Protein AF-A0A6M3M3M2-F1 (afdb_monomer_lite)

Structure (mmCIF, N/CA/C/O backbone):
data_AF-A0A6M3M3M2-F1
#
_entry.id   AF-A0A6M3M3M2-F1
#
loop_
_atom_site.group_PDB
_atom_site.id
_atom_site.type_symbol
_atom_site.label_atom_id
_atom_site.label_alt_id
_atom_site.label_comp_id
_atom_site.label_asym_id
_atom_site.label_entity_id
_atom_site.label_seq_id
_atom_site.pdbx_PDB_ins_code
_atom_site.Cartn_x
_atom_site.Cartn_y
_atom_site.Cartn_z
_atom_site.occupancy
_atom_site.B_iso_or_equiv
_atom_site.auth_seq_id
_atom_site.auth_comp_id
_atom_site.auth_asym_id
_atom_site.auth_atom_id
_atom_site.pdbx_PDB_model_num
ATOM 1 N N . MET A 1 1 ? -21.415 -26.034 20.968 1.00 61.97 1 MET A N 1
ATOM 2 C CA . MET A 1 1 ? -21.630 -25.135 19.807 1.00 61.97 1 MET A CA 1
ATOM 3 C C . MET A 1 1 ? -21.884 -23.678 20.210 1.00 61.97 1 MET A C 1
ATOM 5 O O . MET A 1 1 ? -21.470 -22.792 19.472 1.00 61.97 1 MET A O 1
ATOM 9 N N . GLU A 1 2 ? -22.469 -23.402 21.380 1.00 65.12 2 GLU A N 1
ATOM 10 C CA . GLU A 1 2 ? -22.793 -22.037 21.844 1.00 65.12 2 GLU A CA 1
ATOM 11 C C . GLU A 1 2 ? -21.588 -21.097 22.002 1.00 65.12 2 GLU A C 1
ATOM 13 O O . GLU A 1 2 ? -21.636 -19.962 21.535 1.00 65.12 2 GLU A O 1
ATOM 18 N N . ALA A 1 3 ? -20.465 -21.567 22.555 1.00 70.75 3 ALA A N 1
ATOM 19 C CA . ALA A 1 3 ? -19.263 -20.739 22.726 1.00 70.75 3 ALA A CA 1
ATOM 20 C C . ALA A 1 3 ? -18.723 -20.166 21.397 1.00 70.75 3 ALA A C 1
ATOM 22 O O . ALA A 1 3 ? -18.180 -19.060 21.353 1.00 70.75 3 ALA A O 1
ATOM 23 N N . LEU A 1 4 ? -18.908 -20.892 20.288 1.00 73.06 4 LEU A N 1
ATOM 24 C CA . LEU A 1 4 ? -18.483 -20.453 18.958 1.00 73.06 4 LEU A CA 1
ATOM 25 C C . LEU A 1 4 ? -19.397 -19.343 18.406 1.00 73.06 4 LEU A C 1
ATOM 27 O O . LEU A 1 4 ? -18.922 -18.415 17.748 1.00 73.06 4 LEU A O 1
ATOM 31 N N . ALA A 1 5 ? -20.699 -19.431 18.692 1.00 74.75 5 ALA A N 1
ATOM 32 C CA . ALA A 1 5 ? -21.691 -18.434 18.301 1.00 74.75 5 ALA A CA 1
ATOM 33 C C . ALA A 1 5 ? -21.503 -17.126 19.085 1.00 74.75 5 ALA A C 1
ATOM 35 O O . ALA A 1 5 ? -21.446 -16.053 18.481 1.00 74.75 5 ALA A O 1
ATOM 36 N N . VAL A 1 6 ? -21.277 -17.225 20.399 1.00 84.12 6 VAL A N 1
ATOM 37 C CA . VAL A 1 6 ? -20.969 -16.077 21.268 1.00 84.12 6 VAL A CA 1
ATOM 38 C C . VAL A 1 6 ? -19.698 -15.361 20.798 1.00 84.12 6 VAL A C 1
ATOM 40 O O . VAL A 1 6 ? -19.694 -14.139 20.647 1.00 84.12 6 VAL A O 1
ATOM 43 N N . LYS A 1 7 ? -18.639 -16.109 20.455 1.00 82.12 7 LYS A N 1
ATOM 44 C CA . LYS A 1 7 ? -17.391 -15.542 19.914 1.00 82.12 7 LYS A CA 1
ATOM 45 C C . LYS A 1 7 ? -17.600 -14.816 18.579 1.00 82.12 7 LYS A C 1
ATOM 47 O O . LYS A 1 7 ? -17.048 -13.736 18.374 1.00 82.12 7 LYS A O 1
ATOM 52 N N . LYS A 1 8 ? -18.414 -15.371 17.672 1.00 78.69 8 LYS A N 1
ATOM 53 C CA . LYS A 1 8 ? -18.767 -14.707 16.403 1.00 78.69 8 LYS A CA 1
ATOM 54 C C . LYS A 1 8 ? -19.519 -13.396 16.633 1.00 78.69 8 LYS A C 1
ATOM 56 O O . LYS A 1 8 ? -19.190 -12.394 15.999 1.00 78.69 8 LYS A O 1
ATOM 61 N N . GLN A 1 9 ? -20.491 -13.392 17.541 1.00 82.19 9 GLN A N 1
ATOM 62 C CA . GLN A 1 9 ? -21.280 -12.203 17.858 1.00 82.19 9 GLN A CA 1
ATOM 63 C C . GLN A 1 9 ? -20.418 -11.098 18.486 1.00 82.19 9 GLN A C 1
ATOM 65 O O . GLN A 1 9 ? -20.530 -9.934 18.099 1.00 82.19 9 GLN A O 1
ATOM 70 N N . LEU A 1 10 ? -19.505 -11.467 19.391 1.00 80.31 10 LEU A N 1
ATOM 71 C CA . LEU A 1 10 ? -18.518 -10.557 19.979 1.00 80.31 10 LEU A CA 1
ATOM 72 C C . LEU A 1 10 ? -17.599 -9.939 18.922 1.00 80.31 10 LEU A C 1
ATOM 74 O O . LEU A 1 10 ? -17.465 -8.720 18.876 1.00 80.31 10 LEU A O 1
ATOM 78 N N . ASN A 1 11 ? -17.042 -10.747 18.017 1.00 79.81 11 ASN A N 1
ATOM 79 C CA . ASN A 1 11 ? -16.191 -10.246 16.935 1.00 79.81 11 ASN A CA 1
ATOM 80 C C . ASN A 1 11 ? -16.937 -9.283 16.002 1.00 79.81 11 ASN A C 1
ATOM 82 O O . ASN A 1 11 ? -16.372 -8.284 15.563 1.00 79.81 11 ASN A O 1
ATOM 86 N N . SER A 1 12 ? -18.208 -9.560 15.700 1.00 80.50 12 SER A N 1
ATOM 87 C CA . SER A 1 12 ? -19.026 -8.657 14.886 1.00 80.50 12 SER A CA 1
ATOM 88 C C . SER A 1 12 ? -19.289 -7.329 15.596 1.00 80.50 12 SER A C 1
ATOM 90 O O . SER A 1 12 ? -19.263 -6.279 14.958 1.00 80.50 12 SER A O 1
ATOM 92 N N . ARG A 1 13 ? -19.538 -7.363 16.911 1.00 81.88 13 ARG A N 1
ATOM 93 C CA . ARG A 1 13 ? -19.716 -6.151 17.719 1.00 81.88 13 ARG A CA 1
ATOM 94 C C . ARG A 1 13 ? -18.432 -5.330 17.802 1.00 81.88 13 ARG A C 1
ATOM 96 O O . ARG A 1 13 ? -18.510 -4.122 17.616 1.00 81.88 13 ARG A O 1
ATOM 103 N N . LEU A 1 14 ? -17.283 -5.975 18.005 1.00 83.38 14 LEU A N 1
ATOM 104 C CA . LEU A 1 14 ? -15.971 -5.319 18.001 1.00 83.38 14 LEU A CA 1
ATOM 105 C C . LEU A 1 14 ? -15.702 -4.612 16.670 1.00 83.38 14 LEU A C 1
ATOM 107 O O . LEU A 1 14 ? -15.461 -3.413 16.671 1.00 83.38 14 LEU A O 1
ATOM 111 N N . LYS A 1 15 ? -15.889 -5.299 15.534 1.00 77.81 15 LYS A N 1
ATOM 112 C CA . LYS A 1 15 ? -15.749 -4.677 14.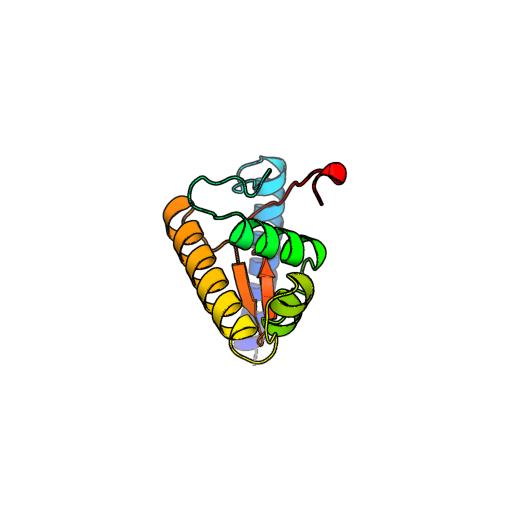205 1.00 77.81 15 LYS A CA 1
ATOM 113 C C . LYS A 1 15 ? -16.643 -3.448 14.019 1.00 77.81 15 LYS A C 1
ATOM 115 O O . LYS A 1 15 ? -16.215 -2.453 13.441 1.00 77.81 15 LYS A O 1
ATOM 120 N N . ASN A 1 16 ? -17.885 -3.508 14.504 1.00 79.00 16 ASN A N 1
ATOM 121 C CA . ASN A 1 16 ? -18.796 -2.366 14.435 1.00 79.00 16 ASN A CA 1
ATOM 122 C C . ASN A 1 16 ? -18.321 -1.201 15.310 1.00 79.00 16 ASN A C 1
ATOM 124 O O . ASN A 1 16 ? -18.439 -0.053 14.889 1.00 79.00 16 ASN A O 1
ATOM 128 N N . ILE A 1 17 ? -17.788 -1.475 16.501 1.00 82.00 17 ILE A N 1
ATOM 129 C CA . ILE A 1 17 ? -17.234 -0.445 17.387 1.00 82.00 17 ILE A CA 1
ATOM 130 C C . ILE A 1 17 ? -16.004 0.204 16.745 1.00 82.00 17 ILE A C 1
ATOM 132 O O . ILE A 1 17 ? -15.997 1.426 16.631 1.00 82.00 17 ILE A O 1
ATOM 136 N N . ASP A 1 18 ? -15.058 -0.582 16.225 1.00 73.00 18 ASP A N 1
ATOM 137 C CA . ASP A 1 18 ? -13.867 -0.068 15.528 1.00 73.00 18 ASP A CA 1
ATOM 138 C C . ASP A 1 18 ? -14.256 0.819 14.342 1.00 73.00 18 ASP A C 1
ATOM 140 O O . ASP A 1 18 ? -13.780 1.941 14.207 1.00 73.00 18 ASP A O 1
ATOM 144 N N . SER A 1 19 ? -15.213 0.373 13.520 1.00 71.94 19 SER A N 1
ATOM 145 C CA . SER A 1 19 ? -15.683 1.168 12.379 1.00 71.94 19 SER A CA 1
ATOM 146 C C . SER A 1 19 ? -16.322 2.502 12.790 1.00 71.94 19 SER A C 1
ATOM 148 O O . SER A 1 19 ? -16.223 3.489 12.062 1.00 71.94 19 SER A O 1
ATOM 150 N N . ARG A 1 20 ? -16.993 2.546 13.951 1.00 74.62 20 ARG A N 1
ATOM 151 C CA . ARG A 1 20 ? -17.632 3.759 14.477 1.00 74.62 20 ARG A CA 1
ATOM 152 C C . ARG A 1 20 ? -16.611 4.698 15.103 1.00 74.62 20 ARG A C 1
ATOM 154 O O . ARG A 1 20 ? -16.717 5.895 14.868 1.00 74.62 20 ARG A O 1
ATOM 161 N N . LEU A 1 21 ? -15.653 4.166 15.860 1.00 77.00 21 LEU A N 1
ATOM 162 C CA . LEU A 1 21 ? -14.536 4.934 16.410 1.00 77.00 21 LEU A CA 1
ATOM 163 C C . LEU A 1 21 ? -13.753 5.597 15.292 1.00 77.00 21 LEU A C 1
ATOM 165 O O . LEU A 1 21 ? -13.575 6.804 15.322 1.00 77.00 21 LEU A O 1
ATOM 169 N N . LYS A 1 22 ? -13.438 4.847 14.243 1.00 65.88 22 LYS A N 1
ATOM 170 C CA . LYS A 1 22 ? -12.721 5.385 13.100 1.00 65.88 22 LYS A CA 1
ATOM 171 C C . LYS A 1 22 ? -13.478 6.499 12.373 1.00 65.88 22 LYS A C 1
ATOM 173 O O . LYS A 1 22 ? -12.898 7.521 12.048 1.00 65.88 22 LYS A O 1
ATOM 178 N N . ARG A 1 23 ? -14.799 6.366 12.182 1.00 68.81 23 ARG A N 1
ATOM 179 C CA . ARG A 1 23 ? -15.618 7.474 11.645 1.00 68.81 23 ARG A CA 1
ATOM 180 C C . ARG A 1 23 ? -15.558 8.714 12.532 1.00 68.81 23 ARG A C 1
ATOM 182 O O . ARG A 1 23 ? -15.577 9.820 12.013 1.00 68.81 23 ARG A O 1
ATOM 189 N N . ILE A 1 24 ? -15.538 8.534 13.851 1.00 69.50 24 ILE A N 1
ATOM 190 C CA . ILE A 1 24 ? -15.406 9.640 14.802 1.00 69.50 24 ILE A CA 1
ATOM 191 C C . ILE A 1 24 ? -14.003 10.246 14.710 1.00 69.50 24 ILE A C 1
ATOM 193 O O . ILE A 1 24 ? -13.891 11.462 14.666 1.00 69.50 24 ILE A O 1
ATOM 197 N N . GLU A 1 25 ? -12.954 9.429 14.630 1.00 66.50 25 GLU A N 1
ATOM 198 C CA . GLU A 1 25 ? -11.573 9.884 14.443 1.00 66.50 25 GLU A CA 1
ATOM 199 C C . GLU A 1 25 ? -11.404 10.652 13.131 1.00 66.50 25 GLU A C 1
ATOM 201 O O . GLU A 1 25 ? -10.769 11.698 13.134 1.00 66.50 25 GLU A O 1
ATOM 206 N N . ASP A 1 26 ? -12.024 10.196 12.043 1.00 61.00 26 ASP A N 1
ATOM 207 C CA . ASP A 1 26 ? -12.021 10.894 10.756 1.00 61.00 26 ASP A CA 1
ATOM 208 C C . ASP A 1 26 ? -12.802 12.220 10.824 1.00 61.00 26 ASP A C 1
ATOM 210 O O . ASP A 1 26 ? -12.321 13.234 10.328 1.00 61.00 26 ASP A O 1
ATOM 214 N N . ILE A 1 27 ? -13.973 12.254 11.482 1.00 67.44 27 ILE A N 1
ATOM 215 C CA . ILE A 1 27 ? -14.758 13.492 11.693 1.00 67.44 27 ILE A CA 1
ATOM 216 C C . ILE A 1 27 ? -14.000 14.499 12.565 1.00 67.44 27 ILE A C 1
ATOM 218 O O . ILE A 1 27 ? -14.113 15.704 12.358 1.00 67.44 27 ILE A O 1
ATOM 222 N N . LEU A 1 28 ? -13.267 14.011 13.564 1.00 68.25 28 LEU A N 1
ATOM 223 C CA . LEU A 1 28 ? -12.481 14.833 14.481 1.00 68.25 28 LEU A CA 1
ATOM 224 C C . LEU A 1 28 ? -11.070 15.135 13.949 1.00 68.25 28 LEU A C 1
ATOM 226 O O . LEU A 1 28 ? -10.291 15.752 14.671 1.00 68.25 28 LEU A O 1
ATOM 230 N N . GLU A 1 29 ? -10.733 14.690 12.731 1.00 61.44 29 GLU A N 1
ATOM 231 C CA . GLU A 1 29 ? -9.402 14.822 12.115 1.00 61.44 29 GLU A CA 1
ATOM 232 C C . GLU A 1 29 ? -8.258 14.260 12.992 1.00 61.44 29 GLU A C 1
ATOM 234 O O . GLU A 1 29 ? -7.115 14.719 12.949 1.00 61.44 29 GLU A O 1
ATOM 239 N N . LEU A 1 30 ? -8.568 13.259 13.821 1.00 59.78 30 LEU A N 1
ATOM 240 C CA . LEU A 1 30 ? -7.624 12.585 14.715 1.00 59.78 30 LEU A CA 1
ATOM 241 C C . LEU A 1 30 ? -6.836 11.485 13.999 1.00 59.78 30 LEU A C 1
ATOM 243 O O . LEU A 1 30 ? -5.739 11.136 14.445 1.00 59.78 30 LEU A O 1
ATOM 247 N N . SER A 1 31 ? -7.368 10.944 12.898 1.00 60.31 31 SER A N 1
ATOM 248 C CA . SER A 1 31 ? -6.600 10.044 12.043 1.00 60.31 31 SER A CA 1
ATOM 249 C C . SER A 1 31 ? -5.496 10.835 11.327 1.00 60.31 31 SER A C 1
ATOM 251 O O . SER A 1 31 ? -5.684 11.995 10.953 1.00 60.31 31 SER A O 1
ATOM 253 N N . PRO A 1 32 ? -4.289 10.269 11.155 1.00 63.47 32 PRO A N 1
ATOM 254 C CA . PRO A 1 32 ? -3.213 10.965 10.468 1.00 63.47 32 PRO A CA 1
ATOM 255 C C . PRO A 1 32 ? -3.595 11.232 9.006 1.00 63.47 32 PRO A C 1
ATOM 257 O O . PRO A 1 32 ? -3.489 10.361 8.145 1.00 63.47 32 PRO A O 1
ATOM 260 N N . THR A 1 33 ? -4.001 12.467 8.719 1.00 66.00 33 THR A N 1
ATOM 261 C CA . THR A 1 33 ? -4.400 12.892 7.378 1.00 66.00 33 THR A CA 1
ATOM 262 C C . THR A 1 33 ? -3.199 13.005 6.443 1.00 66.00 33 THR A C 1
ATOM 264 O O . THR A 1 33 ? -2.211 13.690 6.730 1.00 66.00 33 THR A O 1
ATOM 267 N N . VAL A 1 34 ? -3.294 12.365 5.279 1.00 72.69 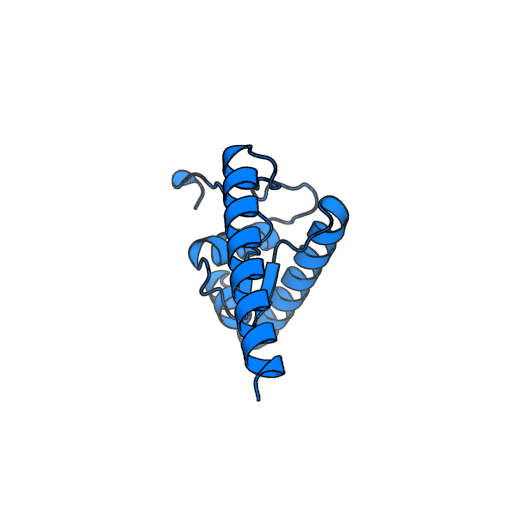34 VAL A N 1
ATOM 268 C CA . VAL A 1 34 ? -2.347 12.509 4.173 1.00 72.69 34 VAL A CA 1
ATOM 269 C C . VAL A 1 34 ? -2.977 13.408 3.113 1.00 72.69 34 VAL A C 1
ATOM 271 O O . VAL A 1 34 ? -3.739 12.955 2.263 1.00 72.69 34 VAL A O 1
ATOM 274 N N . THR A 1 35 ? -2.651 14.700 3.174 1.00 66.12 35 THR A N 1
ATOM 275 C CA . THR A 1 35 ? -3.098 15.710 2.196 1.00 66.12 35 THR A CA 1
ATOM 276 C C . THR A 1 35 ? -2.220 15.754 0.945 1.00 66.12 35 THR A C 1
ATOM 278 O O . THR A 1 35 ? -2.667 16.125 -0.134 1.00 66.12 35 THR A O 1
ATOM 281 N N . LYS A 1 36 ? -0.949 15.364 1.082 1.00 70.31 36 LYS A N 1
ATOM 282 C CA . LYS A 1 36 ? 0.007 15.231 -0.018 1.00 70.31 36 LYS A CA 1
ATOM 283 C C . LYS A 1 36 ? 1.083 14.223 0.355 1.00 70.31 36 LYS A C 1
ATOM 285 O O . LYS A 1 36 ? 1.585 14.228 1.479 1.00 70.31 36 LYS A O 1
ATOM 290 N N . PHE A 1 37 ? 1.528 13.420 -0.607 1.00 74.50 37 PHE A N 1
ATOM 291 C CA . PHE A 1 37 ? 2.673 12.519 -0.427 1.00 74.50 37 PHE A CA 1
ATOM 292 C C . PHE A 1 37 ? 4.031 13.255 -0.456 1.00 74.50 37 PHE A C 1
ATOM 294 O O . PHE A 1 37 ? 5.053 12.671 -0.796 1.00 74.50 37 PHE A O 1
ATOM 301 N N . SER A 1 38 ? 4.088 14.538 -0.086 1.00 66.38 38 SER A N 1
ATOM 302 C CA . SER A 1 38 ? 5.293 15.381 -0.160 1.00 66.38 38 SER A CA 1
ATOM 303 C C . SER A 1 38 ? 6.187 15.270 1.075 1.00 66.38 38 SER A C 1
ATOM 305 O O . SER A 1 38 ? 6.746 16.259 1.554 1.00 66.38 38 SER A O 1
ATOM 307 N N . TRP A 1 39 ? 6.303 14.077 1.646 1.00 74.69 39 TRP A N 1
ATOM 308 C CA . TRP A 1 39 ? 7.195 13.870 2.779 1.00 74.69 39 TRP A CA 1
ATOM 309 C C . TRP A 1 39 ? 8.637 13.906 2.281 1.00 74.69 39 TRP A C 1
ATOM 311 O O . TRP A 1 39 ? 8.957 13.249 1.292 1.00 74.69 39 TRP A O 1
ATOM 321 N N . LYS A 1 40 ? 9.521 14.649 2.962 1.00 78.38 40 LYS A N 1
ATOM 322 C CA . LYS A 1 40 ? 10.940 14.808 2.569 1.00 78.38 40 LYS A CA 1
ATOM 323 C C . LYS A 1 40 ? 11.664 13.463 2.382 1.00 78.38 40 LYS A C 1
ATOM 325 O O . LYS A 1 40 ? 12.671 13.390 1.689 1.00 78.38 40 LYS A O 1
ATOM 330 N N . GLN A 1 41 ? 11.159 12.408 3.015 1.00 81.50 41 GLN A N 1
ATOM 331 C CA . GLN A 1 41 ? 11.677 11.045 2.983 1.00 81.50 41 GLN A CA 1
ATOM 332 C C . GLN A 1 41 ? 11.244 10.248 1.737 1.00 81.50 41 GLN A C 1
ATOM 334 O O . GLN A 1 41 ? 11.874 9.229 1.435 1.00 81.50 41 GLN A O 1
ATOM 339 N N . PHE A 1 42 ? 10.191 10.684 1.033 1.00 87.62 42 PHE A N 1
ATOM 340 C CA . PHE A 1 42 ? 9.681 10.050 -0.181 1.00 87.62 42 PHE A CA 1
ATOM 341 C C . PHE A 1 42 ? 10.234 10.707 -1.437 1.00 87.62 42 PHE A C 1
ATOM 343 O O . PHE A 1 42 ? 10.090 11.905 -1.674 1.00 87.62 42 PHE A O 1
ATOM 350 N N . ASN A 1 43 ? 10.829 9.870 -2.274 1.00 89.38 43 ASN A N 1
ATOM 351 C CA . ASN A 1 43 ? 11.363 10.252 -3.566 1.00 89.38 43 ASN A CA 1
ATOM 352 C C . ASN A 1 43 ? 10.213 10.431 -4.576 1.00 89.38 43 ASN A C 1
ATOM 354 O O . ASN A 1 43 ? 9.148 9.846 -4.407 1.00 89.38 43 ASN A O 1
ATOM 358 N N . GLU A 1 44 ? 10.450 11.118 -5.695 1.00 87.56 44 GLU A N 1
ATOM 359 C CA . GLU A 1 44 ? 9.428 11.330 -6.738 1.00 87.56 44 GLU A CA 1
ATOM 360 C C . GLU A 1 44 ? 8.789 10.018 -7.236 1.00 87.56 44 GLU A C 1
ATOM 362 O O . GLU A 1 44 ? 7.579 9.918 -7.404 1.00 87.56 44 GLU A O 1
ATOM 367 N N . VAL A 1 45 ? 9.588 8.961 -7.407 1.00 89.50 45 VAL A N 1
ATOM 368 C CA . VAL A 1 45 ? 9.071 7.640 -7.808 1.00 89.50 45 VAL A CA 1
ATOM 369 C C . VAL A 1 45 ? 8.205 7.011 -6.714 1.00 89.50 45 VAL A C 1
ATOM 371 O O . VAL A 1 45 ? 7.215 6.357 -7.025 1.00 89.50 45 VAL A O 1
ATOM 374 N N . ASP A 1 46 ? 8.551 7.211 -5.441 1.00 91.62 46 ASP A N 1
ATOM 375 C CA . ASP A 1 46 ? 7.760 6.698 -4.318 1.00 91.62 46 ASP A CA 1
ATOM 376 C C . ASP A 1 46 ? 6.404 7.415 -4.265 1.00 91.62 46 ASP A C 1
ATOM 378 O O . ASP A 1 46 ? 5.373 6.774 -4.081 1.00 91.62 46 ASP A O 1
ATOM 382 N N . GLN A 1 47 ? 6.392 8.724 -4.533 1.00 89.94 47 GLN A N 1
ATOM 383 C CA . GLN A 1 47 ? 5.166 9.513 -4.658 1.00 89.94 47 GLN A CA 1
ATOM 384 C C . GLN A 1 47 ? 4.301 9.023 -5.821 1.00 89.94 47 GLN A C 1
ATOM 386 O O . GLN A 1 47 ? 3.113 8.784 -5.629 1.00 89.94 47 GLN A O 1
ATOM 391 N N . LYS A 1 48 ? 4.885 8.780 -7.003 1.00 90.75 48 LYS A N 1
ATOM 392 C CA . LYS A 1 48 ? 4.144 8.234 -8.155 1.00 90.75 48 LYS A CA 1
ATOM 393 C C . LYS A 1 48 ? 3.539 6.855 -7.861 1.00 90.75 48 LYS A C 1
ATOM 395 O O . LYS A 1 48 ? 2.416 6.593 -8.279 1.00 90.75 48 LYS A O 1
ATOM 400 N N . ILE A 1 49 ? 4.241 5.992 -7.117 1.00 93.19 49 ILE A N 1
ATOM 401 C CA . ILE A 1 49 ? 3.689 4.708 -6.647 1.00 93.19 49 ILE A CA 1
ATOM 402 C C . ILE A 1 49 ? 2.467 4.949 -5.753 1.00 93.19 49 ILE A C 1
ATOM 404 O O . ILE A 1 49 ? 1.431 4.320 -5.956 1.00 93.19 49 ILE A O 1
ATOM 408 N N . LEU A 1 50 ? 2.580 5.852 -4.776 1.00 91.94 50 LEU A N 1
ATOM 409 C CA . LEU A 1 50 ? 1.504 6.156 -3.830 1.00 91.94 50 LEU A CA 1
ATOM 410 C C . LEU A 1 50 ? 0.274 6.759 -4.521 1.00 91.94 50 LEU A C 1
ATOM 412 O O . LEU A 1 50 ? -0.839 6.318 -4.248 1.00 91.94 50 LEU A O 1
ATOM 416 N N . PHE A 1 51 ? 0.462 7.687 -5.462 1.00 89.94 51 PHE A N 1
ATOM 417 C CA . PHE A 1 51 ? -0.630 8.240 -6.271 1.00 89.94 51 PHE A CA 1
ATOM 418 C C . PHE A 1 51 ? -1.300 7.180 -7.143 1.00 89.94 51 PHE A C 1
ATOM 420 O O . PHE A 1 51 ? -2.525 7.117 -7.214 1.00 89.94 51 PHE A O 1
ATOM 427 N N . TYR A 1 52 ? -0.516 6.298 -7.766 1.00 91.69 52 TYR A N 1
ATOM 428 C CA . TYR A 1 52 ? -1.083 5.202 -8.543 1.00 91.69 52 TYR A CA 1
ATOM 429 C C . TYR A 1 52 ? -1.925 4.257 -7.671 1.00 91.69 52 TYR A C 1
ATOM 431 O O . TYR A 1 52 ? -3.009 3.848 -8.081 1.00 91.69 52 TYR A O 1
ATOM 439 N N . LEU A 1 53 ? -1.465 3.944 -6.455 1.00 91.94 53 LEU A N 1
ATOM 440 C CA . LEU A 1 53 ? -2.242 3.152 -5.498 1.00 91.94 53 LEU A CA 1
ATOM 441 C C . LEU A 1 53 ? -3.495 3.882 -5.010 1.00 91.94 53 LEU A C 1
ATOM 443 O O . LEU A 1 53 ? -4.529 3.243 -4.858 1.00 91.94 53 LEU A O 1
ATOM 447 N N . LEU A 1 54 ? -3.432 5.202 -4.822 1.00 89.94 54 LEU A N 1
ATOM 448 C CA . LEU A 1 54 ? -4.594 6.010 -4.456 1.00 89.94 54 LEU A CA 1
ATOM 449 C C . LEU A 1 54 ? -5.691 5.933 -5.524 1.00 89.94 54 LEU A C 1
ATOM 451 O O . LEU A 1 54 ? -6.846 5.696 -5.192 1.00 89.94 54 LEU A O 1
ATOM 455 N N . ARG A 1 55 ? -5.321 6.026 -6.809 1.00 88.44 55 ARG A N 1
ATOM 456 C CA . ARG A 1 55 ? -6.252 5.853 -7.941 1.00 88.44 55 ARG A CA 1
ATOM 457 C C . ARG A 1 55 ? -6.874 4.450 -8.012 1.00 88.44 55 ARG A C 1
ATOM 459 O O . ARG A 1 55 ? -7.910 4.277 -8.644 1.00 88.44 55 ARG A O 1
ATOM 466 N N . LYS A 1 56 ? -6.227 3.444 -7.416 1.00 88.50 56 LYS A N 1
ATOM 467 C CA . LYS A 1 56 ? -6.708 2.054 -7.348 1.00 88.50 56 LYS A CA 1
ATOM 468 C C . LYS A 1 56 ? -7.518 1.748 -6.089 1.00 88.50 56 LYS A C 1
ATOM 470 O O . LYS A 1 56 ? -8.037 0.638 -5.972 1.00 88.50 56 LYS A O 1
ATOM 475 N N . ASP A 1 57 ? -7.633 2.709 -5.176 1.00 86.56 57 ASP A N 1
ATOM 476 C CA . ASP A 1 57 ? -8.409 2.602 -3.942 1.00 86.56 57 ASP A CA 1
ATOM 477 C C . ASP A 1 57 ? -8.171 1.252 -3.218 1.00 86.56 57 ASP A C 1
ATOM 479 O O . ASP A 1 57 ? -7.033 0.767 -3.135 1.00 86.56 57 ASP A O 1
ATOM 483 N N . ARG A 1 58 ? -9.224 0.605 -2.703 1.00 86.56 58 ARG A N 1
ATOM 484 C CA . ARG A 1 58 ? -9.139 -0.673 -1.980 1.00 86.56 58 ARG A CA 1
ATOM 485 C C . ARG A 1 58 ? -8.826 -1.877 -2.870 1.00 86.56 58 ARG A C 1
ATOM 487 O O . ARG A 1 58 ? -8.502 -2.937 -2.343 1.00 86.56 58 ARG A O 1
ATOM 494 N N . GLU A 1 59 ? -8.900 -1.746 -4.195 1.00 89.44 59 GLU A N 1
ATOM 495 C CA . GLU A 1 59 ? -8.500 -2.820 -5.115 1.00 89.44 59 GLU A CA 1
ATOM 496 C C . GLU A 1 59 ? -6.976 -3.015 -5.100 1.00 89.44 59 GLU A C 1
ATOM 498 O O . GLU A 1 59 ? -6.469 -4.135 -5.241 1.00 89.44 59 GLU A O 1
ATOM 503 N N . GLY A 1 60 ? -6.234 -1.919 -4.910 1.00 92.12 60 GLY A N 1
ATOM 504 C CA . GLY A 1 60 ? -4.778 -1.910 -4.933 1.00 92.12 60 GLY A CA 1
ATOM 505 C C . GLY A 1 60 ? -4.199 -2.327 -6.281 1.00 92.12 60 GLY A C 1
ATOM 506 O O . GLY A 1 60 ? -4.889 -2.370 -7.300 1.00 92.12 60 GLY A O 1
ATOM 507 N N . ALA A 1 61 ? -2.911 -2.662 -6.303 1.00 94.62 61 ALA A N 1
ATOM 508 C CA . ALA A 1 61 ? -2.224 -3.083 -7.519 1.00 94.62 61 ALA A CA 1
ATOM 509 C C . ALA A 1 61 ? -1.108 -4.097 -7.277 1.00 94.62 61 ALA A C 1
ATOM 511 O O . ALA A 1 61 ? -0.476 -4.130 -6.220 1.00 94.62 61 ALA A O 1
ATOM 512 N N . THR A 1 62 ? -0.819 -4.921 -8.282 1.00 95.50 62 THR A N 1
ATOM 513 C CA . THR A 1 62 ? 0.383 -5.767 -8.251 1.00 95.50 62 THR A CA 1
ATOM 514 C C . THR A 1 62 ? 1.643 -4.949 -8.535 1.00 95.50 62 THR A C 1
ATOM 516 O O . THR A 1 62 ? 1.609 -3.886 -9.153 1.00 95.50 62 THR A O 1
ATOM 519 N N . THR A 1 63 ? 2.804 -5.455 -8.120 1.00 93.12 63 THR A N 1
ATOM 520 C CA . THR A 1 63 ? 4.092 -4.796 -8.396 1.00 93.12 63 THR A CA 1
ATOM 521 C C . THR A 1 63 ? 4.387 -4.673 -9.892 1.00 93.12 63 THR A C 1
ATOM 523 O O . THR A 1 63 ? 5.047 -3.719 -10.297 1.00 93.12 63 THR A O 1
ATOM 526 N N . THR A 1 64 ? 3.869 -5.591 -10.711 1.00 93.12 64 THR A N 1
ATOM 527 C CA . THR A 1 64 ? 3.941 -5.531 -12.177 1.00 93.12 64 THR A CA 1
ATOM 528 C C . THR A 1 64 ? 3.030 -4.444 -12.749 1.00 93.12 64 THR A C 1
ATOM 530 O O . THR A 1 64 ? 3.479 -3.656 -13.579 1.00 93.12 64 THR A O 1
ATOM 533 N N . GLU A 1 65 ? 1.777 -4.350 -12.287 1.00 93.88 65 GLU A N 1
ATOM 534 C CA . GLU A 1 65 ? 0.838 -3.292 -12.702 1.00 93.88 65 GLU A CA 1
ATOM 535 C C . GLU A 1 65 ? 1.415 -1.901 -12.408 1.00 93.88 65 GLU A C 1
ATOM 537 O O . GLU A 1 65 ? 1.431 -1.033 -13.276 1.00 93.88 65 GLU A O 1
ATOM 542 N N . ILE A 1 66 ? 1.971 -1.718 -11.207 1.00 94.00 66 ILE A N 1
ATOM 543 C CA . ILE A 1 66 ? 2.627 -0.471 -10.797 1.00 94.00 66 ILE A CA 1
ATOM 544 C C . ILE A 1 66 ? 3.856 -0.187 -11.675 1.00 94.00 66 ILE A C 1
ATOM 546 O O . ILE A 1 66 ? 4.034 0.934 -12.144 1.00 94.00 66 ILE A O 1
ATOM 550 N N . ALA A 1 67 ? 4.708 -1.190 -11.924 1.00 92.94 67 ALA A N 1
ATOM 551 C CA . ALA A 1 67 ? 5.895 -1.020 -12.766 1.00 92.94 67 ALA A CA 1
ATOM 552 C C . ALA A 1 67 ? 5.536 -0.632 -14.209 1.00 92.94 67 ALA A C 1
ATOM 554 O O . ALA A 1 67 ? 6.236 0.180 -14.813 1.00 92.94 67 ALA A O 1
ATOM 555 N N . THR A 1 68 ? 4.436 -1.184 -14.725 1.00 92.94 68 THR A N 1
ATOM 556 C CA . THR A 1 68 ? 3.894 -0.876 -16.054 1.00 92.94 68 THR A CA 1
ATOM 557 C C . THR A 1 68 ? 3.359 0.552 -16.101 1.00 92.94 68 THR A C 1
ATOM 559 O O . THR A 1 68 ? 3.738 1.311 -16.985 1.00 92.94 68 THR A O 1
ATOM 562 N N . ALA A 1 69 ? 2.564 0.961 -15.109 1.00 91.31 69 ALA A N 1
ATOM 563 C CA . ALA A 1 69 ? 2.025 2.319 -15.026 1.00 91.31 69 ALA A CA 1
ATOM 564 C C . ALA A 1 69 ? 3.115 3.399 -14.899 1.00 91.31 69 ALA A C 1
ATOM 566 O O . ALA A 1 69 ? 2.956 4.516 -15.382 1.00 91.31 69 ALA A O 1
ATOM 567 N N . LEU A 1 70 ? 4.245 3.059 -14.276 1.00 90.69 70 LEU A N 1
ATOM 568 C CA . LEU A 1 70 ? 5.416 3.931 -14.144 1.00 90.69 70 LEU A CA 1
ATOM 569 C C . LEU A 1 70 ? 6.346 3.905 -15.368 1.00 90.69 70 LEU A C 1
ATOM 571 O O . LEU A 1 70 ? 7.400 4.542 -15.324 1.00 90.69 70 LEU A O 1
ATOM 575 N N . ASN A 1 71 ? 6.001 3.163 -16.429 1.00 90.19 71 ASN A N 1
ATOM 576 C CA . ASN A 1 71 ? 6.833 2.959 -17.620 1.00 90.19 71 ASN A CA 1
ATOM 577 C C . ASN A 1 71 ? 8.273 2.518 -17.286 1.00 90.19 71 ASN A C 1
ATOM 579 O O . ASN A 1 71 ? 9.246 2.966 -17.899 1.00 90.19 71 ASN A O 1
ATOM 583 N N . LEU A 1 72 ? 8.436 1.645 -16.285 1.00 86.81 72 LEU A N 1
ATOM 584 C CA . LEU A 1 72 ? 9.752 1.116 -15.929 1.00 86.81 72 LEU A CA 1
ATOM 585 C C . LEU A 1 72 ? 10.235 0.113 -16.982 1.00 86.81 72 LEU A C 1
ATOM 587 O O . LEU A 1 72 ? 9.465 -0.693 -17.503 1.00 86.81 72 LEU A O 1
ATOM 591 N N . LYS A 1 73 ? 11.549 0.103 -17.241 1.00 81.88 73 LYS A N 1
ATOM 592 C CA . LYS A 1 73 ? 12.171 -0.918 -18.095 1.00 81.88 73 LYS A CA 1
ATOM 593 C C . LYS A 1 73 ? 11.918 -2.311 -17.504 1.00 81.88 73 LYS A C 1
ATOM 595 O O . LYS A 1 73 ? 12.193 -2.541 -16.326 1.00 81.88 73 LYS A O 1
ATOM 600 N N . SER A 1 74 ? 11.419 -3.226 -18.335 1.00 82.81 74 SER A N 1
ATOM 601 C CA . SER A 1 74 ? 11.118 -4.624 -17.986 1.00 82.81 74 SER A CA 1
ATOM 602 C C . SER A 1 74 ? 10.190 -4.774 -16.761 1.00 82.81 74 SER A C 1
ATOM 604 O O . SER A 1 74 ? 10.652 -5.197 -15.692 1.00 82.81 74 SER A O 1
ATOM 606 N N . PRO A 1 75 ? 8.883 -4.469 -16.903 1.00 82.81 75 PRO A N 1
ATOM 607 C CA . PRO A 1 75 ? 7.909 -4.518 -15.811 1.00 82.81 75 PRO A CA 1
ATOM 608 C C . PRO A 1 75 ? 7.824 -5.870 -15.104 1.00 82.81 75 PRO A C 1
ATOM 610 O O . PRO A 1 75 ? 7.669 -5.880 -13.891 1.00 82.81 75 PRO A O 1
ATOM 613 N N . ASP A 1 76 ? 8.013 -6.986 -15.813 1.00 81.69 76 ASP A N 1
ATOM 614 C CA . ASP A 1 76 ? 7.961 -8.344 -15.243 1.00 81.69 76 ASP A CA 1
ATOM 615 C C . ASP A 1 76 ? 9.254 -8.783 -14.532 1.00 81.69 76 ASP A C 1
ATOM 617 O O . ASP A 1 76 ? 9.264 -9.749 -13.765 1.00 81.69 76 ASP A O 1
ATOM 621 N N . GLY A 1 77 ? 10.351 -8.055 -14.754 1.00 88.19 77 GLY A N 1
ATOM 622 C CA . GLY A 1 77 ? 11.683 -8.385 -14.255 1.00 88.19 77 GLY A CA 1
ATOM 623 C C . GLY A 1 77 ? 12.191 -7.380 -13.225 1.00 88.19 77 GLY A C 1
ATOM 624 O O . GLY A 1 77 ? 11.699 -7.293 -12.095 1.00 88.19 77 GLY A O 1
ATOM 625 N N . SER A 1 78 ? 13.218 -6.621 -13.612 1.00 85.94 78 SER A N 1
ATOM 626 C CA . SER A 1 78 ? 13.880 -5.634 -12.753 1.00 85.94 78 SER A CA 1
ATOM 627 C C . SER A 1 78 ? 12.947 -4.497 -12.321 1.00 85.94 78 SER A C 1
ATOM 629 O O . SER A 1 78 ? 13.065 -4.026 -11.186 1.00 85.94 78 SER A O 1
ATOM 631 N N . GLY A 1 79 ? 11.978 -4.112 -13.161 1.00 87.19 79 GLY A N 1
ATOM 632 C CA . GLY A 1 79 ? 10.937 -3.135 -12.833 1.00 87.19 79 GLY A CA 1
ATOM 633 C C . GLY A 1 79 ? 10.101 -3.568 -11.628 1.00 87.19 79 GLY A C 1
ATOM 634 O O . GLY A 1 79 ? 10.046 -2.849 -10.627 1.00 87.19 79 GLY A O 1
ATOM 635 N N . ARG A 1 80 ? 9.547 -4.789 -11.660 1.00 91.81 80 ARG A N 1
ATOM 636 C CA . ARG A 1 80 ? 8.792 -5.387 -10.543 1.00 91.81 80 ARG A CA 1
ATOM 637 C C . ARG A 1 80 ? 9.574 -5.389 -9.235 1.00 91.81 80 ARG A C 1
ATOM 639 O O . ARG A 1 80 ? 9.046 -5.033 -8.181 1.00 91.81 80 ARG A O 1
ATOM 646 N N . VAL A 1 81 ? 10.839 -5.814 -9.294 1.00 92.69 81 VAL A N 1
ATOM 647 C CA . VAL A 1 81 ? 11.716 -5.911 -8.115 1.00 92.69 81 VAL A CA 1
ATOM 648 C C . VAL A 1 81 ? 12.022 -4.522 -7.552 1.00 92.69 81 VAL A C 1
ATOM 650 O O . VAL A 1 81 ? 12.023 -4.341 -6.333 1.00 92.69 81 VAL A O 1
ATOM 653 N N . SER A 1 82 ? 12.239 -3.531 -8.420 1.00 92.31 82 SER A N 1
ATOM 654 C CA . SER A 1 82 ? 12.436 -2.133 -8.028 1.00 92.31 82 SER A CA 1
ATOM 655 C C . SER A 1 82 ? 11.213 -1.584 -7.290 1.00 92.31 82 SER A C 1
ATOM 657 O O . SER A 1 82 ? 11.347 -1.061 -6.182 1.00 92.31 82 SER A O 1
ATOM 659 N N . VAL A 1 83 ? 10.013 -1.794 -7.840 1.00 94.19 83 VAL A N 1
ATOM 660 C CA . VAL A 1 83 ? 8.749 -1.394 -7.203 1.00 94.19 83 VAL A CA 1
ATOM 661 C C . VAL A 1 83 ? 8.568 -2.078 -5.850 1.00 94.19 83 VAL A C 1
ATOM 663 O O . VAL A 1 83 ? 8.290 -1.404 -4.862 1.00 94.19 83 VAL A O 1
ATOM 666 N N . TYR A 1 84 ? 8.798 -3.391 -5.764 1.00 94.44 84 TYR A N 1
ATOM 667 C CA . TYR A 1 84 ? 8.713 -4.123 -4.497 1.00 94.44 84 TYR A CA 1
ATOM 668 C C . TYR A 1 84 ? 9.641 -3.534 -3.422 1.00 94.44 84 TYR A C 1
ATOM 670 O O . TYR A 1 84 ? 9.224 -3.302 -2.286 1.00 94.44 84 TYR A O 1
ATOM 678 N N . ARG A 1 85 ? 10.900 -3.237 -3.777 1.00 94.44 85 ARG A N 1
ATOM 679 C CA . ARG A 1 85 ? 11.862 -2.616 -2.851 1.00 94.44 85 ARG A CA 1
ATOM 680 C C . ARG A 1 85 ? 11.403 -1.230 -2.393 1.00 94.44 85 ARG A C 1
ATOM 682 O O . ARG A 1 85 ? 11.576 -0.900 -1.220 1.00 94.44 85 ARG A O 1
ATOM 689 N N . ARG A 1 86 ? 10.802 -0.440 -3.288 1.00 94.69 86 ARG A N 1
ATOM 690 C CA . ARG A 1 86 ? 10.250 0.886 -2.968 1.00 94.69 86 ARG A CA 1
ATOM 691 C C . ARG A 1 86 ? 9.040 0.804 -2.048 1.00 94.69 86 ARG A C 1
ATOM 693 O O . ARG A 1 86 ? 9.024 1.492 -1.037 1.00 94.69 86 ARG A O 1
ATOM 700 N N . LEU A 1 87 ? 8.098 -0.097 -2.305 1.00 95.25 87 LEU A N 1
ATOM 701 C CA . LEU A 1 87 ? 6.942 -0.319 -1.430 1.00 95.25 87 LEU A CA 1
ATOM 702 C C . LEU A 1 87 ? 7.369 -0.708 -0.010 1.00 95.25 87 LEU A C 1
ATOM 704 O O . LEU A 1 87 ? 6.900 -0.122 0.960 1.00 95.25 87 LEU A O 1
ATOM 708 N N . ARG A 1 88 ? 8.358 -1.601 0.128 1.00 94.81 88 ARG A N 1
ATOM 709 C CA . ARG A 1 88 ? 8.932 -1.953 1.442 1.00 94.81 88 ARG A CA 1
ATOM 710 C C . ARG A 1 88 ? 9.651 -0.782 2.113 1.00 94.81 88 ARG A C 1
ATOM 712 O O . ARG A 1 88 ? 9.638 -0.668 3.338 1.00 94.81 88 ARG A O 1
ATOM 719 N N . ARG A 1 89 ? 10.296 0.091 1.336 1.00 94.00 89 ARG A N 1
ATOM 720 C CA . ARG A 1 89 ? 10.897 1.330 1.851 1.00 94.00 89 ARG A CA 1
ATOM 721 C C . ARG A 1 89 ? 9.816 2.290 2.361 1.00 94.00 89 ARG A C 1
ATOM 723 O O . ARG A 1 89 ? 9.967 2.794 3.469 1.00 94.00 89 ARG A O 1
ATOM 730 N N . ILE A 1 90 ? 8.744 2.499 1.598 1.00 93.12 90 ILE A N 1
ATOM 731 C CA . ILE A 1 90 ? 7.598 3.344 1.967 1.00 93.12 90 ILE A CA 1
ATOM 732 C C . ILE A 1 90 ? 6.936 2.829 3.248 1.00 93.12 90 ILE A C 1
ATOM 734 O O . ILE A 1 90 ? 6.708 3.600 4.181 1.00 93.12 90 ILE A O 1
ATOM 738 N N . GLU A 1 91 ? 6.690 1.520 3.328 1.00 93.38 91 GLU A N 1
ATOM 739 C CA . GLU A 1 91 ? 6.153 0.856 4.519 1.00 93.38 91 GLU A CA 1
ATOM 740 C C . GLU A 1 91 ? 7.022 1.137 5.755 1.00 93.38 91 GLU A C 1
ATOM 742 O O . GLU A 1 91 ? 6.516 1.509 6.811 1.00 93.38 91 GLU A O 1
ATOM 747 N N . ARG A 1 92 ? 8.349 1.019 5.628 1.00 91.25 92 ARG A N 1
ATOM 748 C CA . ARG A 1 92 ? 9.272 1.294 6.737 1.00 91.25 92 ARG A CA 1
ATOM 749 C C . ARG A 1 92 ? 9.235 2.761 7.166 1.00 91.25 92 ARG A C 1
ATOM 751 O O . ARG A 1 92 ? 9.129 3.038 8.353 1.00 91.25 92 ARG A O 1
ATOM 758 N N . ILE A 1 93 ? 9.322 3.684 6.207 1.00 88.12 93 ILE A N 1
ATOM 759 C CA . ILE A 1 93 ? 9.327 5.132 6.466 1.00 88.12 93 ILE A CA 1
ATOM 760 C C . ILE A 1 93 ? 8.044 5.556 7.192 1.00 88.12 93 ILE A C 1
ATOM 762 O O . ILE A 1 93 ? 8.104 6.268 8.192 1.00 88.12 93 ILE A O 1
ATOM 766 N N . SER A 1 94 ? 6.891 5.090 6.712 1.00 87.06 94 SER A N 1
ATOM 767 C CA . SER A 1 94 ? 5.588 5.408 7.304 1.00 87.06 94 SER A CA 1
ATOM 768 C C . SER A 1 94 ? 5.444 4.875 8.730 1.00 87.06 94 SER A C 1
ATOM 770 O O . SER A 1 94 ? 5.105 5.652 9.624 1.00 87.06 94 SER A O 1
ATOM 772 N N . ARG A 1 95 ? 5.840 3.617 8.981 1.00 88.12 95 ARG A N 1
ATOM 773 C CA . ARG A 1 95 ? 5.889 3.056 10.343 1.00 88.12 95 ARG A CA 1
ATOM 774 C C . ARG A 1 95 ? 6.754 3.891 11.285 1.00 88.12 95 ARG A C 1
ATOM 776 O O . ARG A 1 95 ? 6.354 4.128 12.417 1.00 88.12 95 ARG A O 1
ATOM 783 N N . THR A 1 96 ? 7.918 4.360 10.834 1.00 83.38 96 THR A N 1
ATOM 784 C CA . THR A 1 96 ? 8.807 5.178 11.673 1.00 83.38 96 THR A CA 1
ATOM 785 C C . THR A 1 96 ? 8.209 6.545 12.010 1.00 83.38 96 THR A C 1
ATOM 787 O O . THR A 1 96 ? 8.418 7.035 13.112 1.00 83.38 96 THR A O 1
ATOM 790 N N . MET A 1 97 ? 7.476 7.172 11.088 1.00 77.50 97 MET A N 1
ATOM 791 C CA . MET A 1 97 ? 6.983 8.542 11.290 1.00 77.50 97 MET A CA 1
ATOM 792 C C . MET A 1 97 ? 5.616 8.624 11.965 1.00 77.50 97 MET A C 1
ATOM 794 O O . MET A 1 97 ? 5.347 9.596 12.665 1.00 77.50 97 MET A O 1
ATOM 798 N N . LYS A 1 98 ? 4.736 7.651 11.714 1.00 75.75 98 LYS A N 1
ATOM 799 C CA . LYS A 1 98 ? 3.332 7.680 12.153 1.00 75.75 98 LYS A CA 1
ATOM 800 C C . LYS A 1 98 ? 2.921 6.433 12.938 1.00 75.75 98 LYS A C 1
ATOM 802 O O . LYS A 1 98 ? 1.754 6.285 13.265 1.00 75.75 98 LYS A O 1
ATOM 807 N N . GLY A 1 99 ? 3.853 5.519 13.214 1.00 80.19 99 GLY A N 1
ATOM 808 C CA . GLY A 1 99 ? 3.594 4.258 13.920 1.00 80.19 99 GLY A CA 1
ATOM 809 C C . GLY A 1 99 ? 2.946 3.171 13.057 1.00 80.19 99 GLY A C 1
ATOM 810 O O . GLY A 1 99 ? 3.022 1.994 13.404 1.00 80.19 99 GLY A O 1
ATOM 811 N N . LEU A 1 100 ? 2.371 3.535 11.905 1.00 85.31 100 LEU A N 1
ATOM 812 C CA . LEU A 1 100 ? 1.568 2.653 11.058 1.00 85.31 100 LEU A CA 1
ATOM 813 C C . LEU A 1 100 ? 2.043 2.690 9.595 1.00 85.31 100 LEU A C 1
ATOM 815 O O . LEU A 1 100 ? 2.538 3.720 9.124 1.00 85.31 100 LEU A O 1
ATOM 819 N N . PRO A 1 101 ? 1.947 1.567 8.862 1.00 90.94 101 PRO A N 1
ATOM 820 C CA . PRO A 1 101 ? 2.329 1.515 7.458 1.00 90.94 101 PRO A CA 1
ATOM 821 C C . PRO A 1 101 ? 1.282 2.211 6.577 1.00 90.94 101 PRO A C 1
ATOM 823 O O . PRO A 1 101 ? 0.099 1.924 6.693 1.00 90.94 101 PRO A O 1
ATOM 826 N N . ILE A 1 102 ? 1.710 3.064 5.644 1.00 90.94 102 ILE A N 1
ATOM 827 C CA . ILE A 1 102 ? 0.808 3.682 4.645 1.00 90.94 102 ILE A CA 1
ATOM 828 C C . ILE A 1 102 ? 0.397 2.709 3.550 1.00 90.94 102 ILE A C 1
ATOM 830 O O . ILE A 1 102 ? -0.649 2.885 2.940 1.00 90.94 102 ILE A O 1
ATOM 834 N N . VAL A 1 103 ? 1.230 1.711 3.264 1.00 93.56 103 VAL A N 1
ATOM 835 C CA . VAL A 1 103 ? 0.949 0.688 2.256 1.00 93.56 103 VAL A CA 1
ATOM 8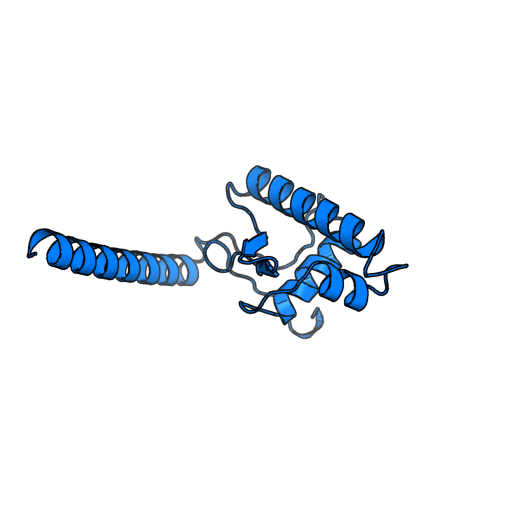36 C C . VAL A 1 103 ? 0.856 -0.673 2.921 1.00 93.56 103 VAL A C 1
ATOM 838 O O . VAL A 1 103 ? 1.677 -1.006 3.778 1.00 93.56 103 VAL A O 1
ATOM 841 N N . LEU A 1 104 ? -0.115 -1.469 2.497 1.00 93.31 104 LEU A N 1
ATOM 842 C CA . LEU A 1 104 ? -0.329 -2.838 2.948 1.00 93.31 104 LEU A CA 1
ATOM 843 C C . LEU A 1 104 ? -0.130 -3.799 1.782 1.00 93.31 104 LEU A C 1
ATOM 845 O O . LEU A 1 104 ? -0.375 -3.456 0.629 1.00 93.31 104 LEU A O 1
ATOM 849 N N . SER A 1 105 ? 0.330 -5.011 2.086 1.00 93.31 105 SER A N 1
ATOM 850 C CA . SER A 1 105 ? 0.439 -6.098 1.112 1.00 93.31 105 SER A CA 1
ATOM 851 C C . SER A 1 105 ? -0.642 -7.135 1.402 1.00 93.31 105 SER A C 1
ATOM 853 O O . SER A 1 105 ? -0.505 -7.924 2.337 1.00 93.31 105 SER A O 1
ATOM 855 N N . GLU A 1 106 ? -1.663 -7.207 0.554 1.00 88.31 106 GLU A N 1
ATOM 856 C CA . GLU A 1 106 ? -2.773 -8.150 0.668 1.00 88.31 106 GLU A CA 1
ATOM 857 C C . GLU A 1 106 ? -2.858 -9.068 -0.551 1.00 88.31 106 GLU A C 1
ATOM 859 O O . GLU A 1 106 ? -2.981 -8.618 -1.684 1.00 88.31 106 GLU A O 1
ATOM 864 N N . ARG A 1 107 ? -2.813 -10.392 -0.337 1.00 83.56 107 ARG A N 1
ATOM 865 C CA . ARG A 1 107 ? -3.023 -11.408 -1.395 1.00 83.56 107 ARG A CA 1
ATOM 866 C C . ARG A 1 107 ? -2.226 -11.146 -2.691 1.00 83.56 107 ARG A C 1
ATOM 868 O O . ARG A 1 107 ? -2.716 -11.412 -3.783 1.00 83.56 107 ARG A O 1
ATOM 875 N N . LYS A 1 108 ? -0.971 -10.684 -2.558 1.00 85.69 108 LYS A N 1
ATOM 876 C CA . LYS A 1 108 ? -0.032 -10.300 -3.644 1.00 85.69 108 LYS A CA 1
ATOM 877 C C . LYS A 1 108 ? -0.299 -8.942 -4.318 1.00 85.69 108 LYS A C 1
ATOM 879 O O . LYS A 1 108 ? 0.435 -8.582 -5.239 1.00 85.69 108 LYS A O 1
ATOM 884 N N . ARG A 1 109 ? -1.296 -8.184 -3.866 1.00 93.81 109 ARG A N 1
ATOM 885 C CA . ARG A 1 109 ? -1.543 -6.789 -4.249 1.00 93.81 109 ARG A CA 1
ATOM 886 C C . ARG A 1 109 ? -1.063 -5.862 -3.138 1.00 93.81 109 ARG A C 1
ATOM 888 O O . ARG A 1 109 ? -0.928 -6.268 -1.987 1.00 93.81 109 ARG A O 1
ATOM 895 N N . TRP A 1 110 ? -0.778 -4.628 -3.509 1.00 95.81 110 TRP A N 1
ATOM 896 C CA . TRP A 1 110 ? -0.442 -3.552 -2.596 1.00 95.81 110 TRP A CA 1
ATOM 897 C C . TRP A 1 110 ? -1.565 -2.532 -2.602 1.00 95.81 110 TRP A C 1
ATOM 899 O O . TRP A 1 110 ? -2.006 -2.128 -3.673 1.00 95.81 110 TRP A O 1
ATOM 909 N N . THR A 1 111 ? -2.020 -2.132 -1.426 1.00 94.56 111 THR A N 1
ATOM 910 C CA . THR A 1 111 ? -3.090 -1.150 -1.216 1.00 94.56 111 THR A CA 1
ATOM 911 C C . THR A 1 111 ? -2.580 -0.038 -0.313 1.00 94.56 111 THR A C 1
ATOM 913 O O . THR A 1 111 ? -1.590 -0.213 0.404 1.00 94.56 111 THR A O 1
ATOM 916 N N . LEU A 1 112 ? -3.239 1.120 -0.342 1.00 92.56 112 LEU A N 1
ATOM 917 C CA . LEU A 1 112 ? -3.065 2.093 0.729 1.00 92.56 112 LEU A CA 1
ATOM 918 C C . LEU A 1 112 ? -3.784 1.603 1.986 1.00 92.56 112 LEU A C 1
ATOM 920 O O . LEU A 1 112 ? -4.814 0.931 1.920 1.00 92.56 112 LEU A O 1
ATOM 924 N N . ASN A 1 113 ? -3.236 1.957 3.139 1.00 91.38 113 ASN A N 1
ATOM 925 C CA . ASN A 1 113 ? -3.816 1.655 4.430 1.00 91.38 113 ASN A CA 1
ATOM 926 C C . ASN A 1 113 ? -4.936 2.645 4.747 1.00 91.38 113 ASN A C 1
ATOM 928 O O . ASN A 1 113 ? -4.788 3.540 5.577 1.00 91.38 113 ASN A O 1
ATOM 932 N N . PHE A 1 114 ? -6.063 2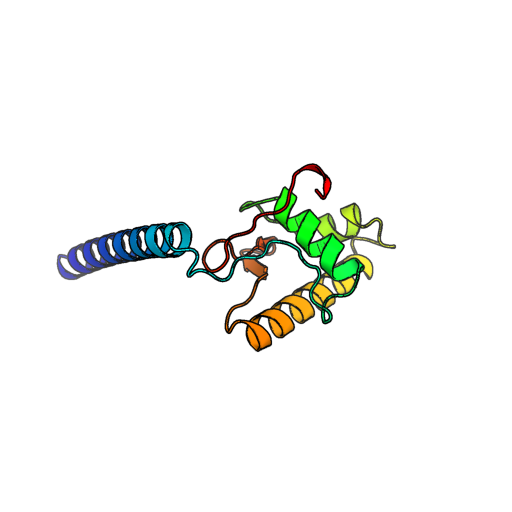.475 4.063 1.00 84.56 114 PHE A N 1
ATOM 933 C CA . PHE A 1 114 ? -7.274 3.239 4.335 1.00 84.56 114 PHE A CA 1
ATOM 934 C C . PHE A 1 114 ? -7.835 2.967 5.720 1.00 84.56 114 PHE A C 1
ATOM 936 O O . PHE A 1 114 ? -8.731 3.693 6.125 1.00 84.56 114 PHE A O 1
ATOM 943 N N . ASP A 1 115 ? -7.387 1.916 6.411 1.00 83.00 115 ASP A N 1
ATOM 944 C CA . ASP A 1 115 ? -7.874 1.558 7.737 1.00 83.00 115 ASP A CA 1
ATOM 945 C C . ASP A 1 115 ? -7.265 2.415 8.849 1.00 83.00 115 ASP A C 1
ATOM 947 O O . ASP A 1 115 ? -7.965 2.695 9.814 1.00 83.00 115 ASP A O 1
ATOM 951 N N . ASP A 1 116 ? -6.054 2.933 8.644 1.00 82.38 116 ASP A N 1
ATOM 952 C CA . ASP A 1 116 ? -5.341 3.764 9.622 1.00 82.38 116 ASP A CA 1
ATOM 953 C C . ASP A 1 116 ? -5.112 5.219 9.164 1.00 82.38 116 ASP A C 1
ATOM 955 O O . ASP A 1 116 ? -4.724 6.069 9.966 1.00 82.38 116 ASP A O 1
ATOM 959 N N . PHE A 1 117 ? -5.309 5.520 7.875 1.00 82.62 117 PHE A N 1
ATOM 960 C CA . PHE A 1 117 ? -5.053 6.840 7.292 1.00 82.62 117 PHE A CA 1
ATOM 961 C C . PHE A 1 117 ? -6.242 7.346 6.474 1.00 82.62 117 PHE A C 1
ATOM 963 O O . PHE A 1 117 ? -6.854 6.596 5.710 1.00 82.62 117 PHE A O 1
ATOM 970 N N . SER A 1 118 ? -6.474 8.656 6.560 1.00 81.00 118 SER A N 1
ATOM 971 C CA . SER A 1 118 ? -7.373 9.396 5.672 1.00 81.00 118 SER A CA 1
ATOM 972 C C . SER A 1 118 ? -6.568 10.100 4.577 1.00 81.00 118 SER A C 1
ATOM 974 O O . SER A 1 118 ? -5.629 10.846 4.860 1.00 81.00 118 SER A O 1
ATOM 976 N N . PHE A 1 119 ? -6.905 9.842 3.311 1.00 82.00 119 PHE A N 1
ATOM 977 C CA . PHE A 1 119 ? -6.203 10.384 2.142 1.00 82.00 119 PHE A CA 1
ATOM 978 C C . PHE A 1 119 ? -7.064 11.454 1.464 1.00 82.00 119 PHE A C 1
ATOM 980 O O . PHE A 1 119 ? -8.140 11.153 0.952 1.00 82.00 119 PHE A O 1
ATOM 987 N N . HIS A 1 120 ? -6.580 12.696 1.429 1.00 74.00 120 HIS A N 1
ATOM 988 C CA . HIS A 1 120 ? -7.273 13.830 0.810 1.00 74.00 120 HIS A CA 1
ATOM 989 C C . HIS A 1 12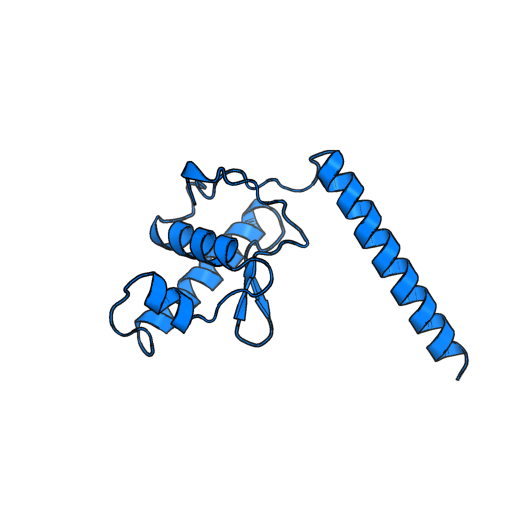0 ? -6.360 14.495 -0.214 1.00 74.00 120 HIS A C 1
ATOM 991 O O . HIS A 1 120 ? -5.659 15.454 0.095 1.00 74.00 120 HIS A O 1
ATOM 997 N N . VAL A 1 121 ? -6.356 13.971 -1.436 1.00 69.25 121 VAL A N 1
ATOM 998 C CA . VAL A 1 121 ? -5.630 14.566 -2.563 1.00 69.25 121 VAL A CA 1
ATOM 999 C C . VAL A 1 121 ? -6.641 15.303 -3.438 1.00 69.25 121 VAL A C 1
ATOM 1001 O O . VAL A 1 121 ? -7.693 14.749 -3.753 1.00 69.25 121 VAL A O 1
ATOM 1004 N N . LYS A 1 122 ? -6.352 16.558 -3.804 1.00 62.69 122 LYS A N 1
ATOM 1005 C CA . LYS A 1 122 ? -7.192 17.319 -4.743 1.00 62.69 122 LYS A CA 1
ATOM 1006 C C . LYS A 1 122 ? -7.149 16.657 -6.123 1.00 62.69 122 LYS A C 1
ATOM 1008 O O . LYS A 1 122 ? -6.075 16.241 -6.548 1.00 62.69 122 LYS A O 1
ATOM 1013 N N . GLU A 1 123 ? -8.282 16.606 -6.825 1.00 56.22 123 GLU A N 1
ATOM 1014 C CA . GLU A 1 123 ? -8.385 15.995 -8.165 1.00 56.22 123 GLU A CA 1
ATOM 1015 C C . GLU A 1 123 ? -7.361 16.555 -9.165 1.00 56.22 123 GLU A C 1
ATOM 1017 O O . GLU A 1 123 ? -6.856 15.810 -9.997 1.00 56.22 123 GLU A O 1
ATOM 1022 N N . ASP A 1 124 ? -6.965 17.821 -9.020 1.00 54.72 124 ASP A N 1
ATOM 1023 C CA . ASP A 1 124 ? -5.970 18.468 -9.886 1.00 54.72 124 ASP A CA 1
ATOM 1024 C C . ASP A 1 124 ? -4.535 17.918 -9.723 1.00 54.72 124 ASP A C 1
ATOM 1026 O O . ASP A 1 124 ? -3.679 18.157 -10.574 1.00 54.72 124 ASP A O 1
ATOM 1030 N N . GLU A 1 125 ? -4.243 17.204 -8.628 1.00 53.31 125 GLU A N 1
ATOM 1031 C CA . GLU A 1 125 ? -2.941 16.567 -8.370 1.00 53.31 125 GLU A CA 1
ATOM 1032 C C . GLU A 1 125 ? -2.940 15.056 -8.676 1.00 53.31 125 GLU A C 1
ATOM 1034 O O . GLU A 1 125 ? -1.902 14.407 -8.504 1.00 53.31 125 GLU A O 1
ATOM 1039 N N . LEU A 1 126 ? -4.087 14.490 -9.090 1.00 52.09 126 LEU A N 1
ATOM 1040 C CA . LEU A 1 126 ? -4.279 13.047 -9.238 1.00 52.09 126 LEU A CA 1
ATOM 1041 C C . LEU A 1 126 ? -3.798 12.494 -10.562 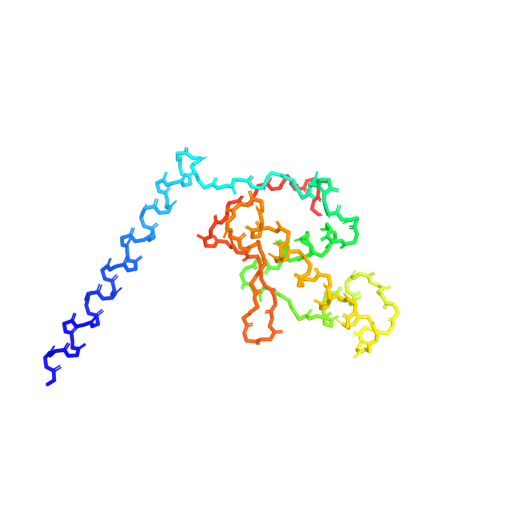1.00 52.09 126 LEU A C 1
ATOM 1043 O O . LEU A 1 126 ? -4.314 12.816 -11.654 1.00 52.09 126 LEU A O 1
#

Organism: NCBI:txid1070528

pLDDT: mean 82.31, std 11.05, range [52.09, 95.81]

Foldseek 3Di:
DVVVVVVVVVVVVVVVVLVVVVVVCVVVVVFAEPAAPPDPQDDPLLRLLLVVQVVCAPVAAALLRSLVVVVHPPSPPPSSVVSVVSQVSQQVVCCVPPVGGQWDQDPRGIHGPPSRYHYHYDPVVD

Radius of gyration: 17.24 Å; chains: 1; bounding box: 37×44×41 Å

Secondary structure (DSSP, 8-state):
-HHHHHHHHHHHHHHHHHHHHHHHHHHTT-S-EES-S--TTS-HHHHHHHHHHHHTGGG-B-HHHHHHHTT-SSIIIIIHHHHHHHHHHHHHHHHHHHSS-SEEEETTEEEE-TTT-EE---GGG-

Sequence (126 aa):
MEALAVKKQLNSRLKNIDSRLKRIEDILELSPTVTKFSWKQFNEVDQKILFYLLRKDREGATTTEIATALNLKSPDGSGRVSVYRRLRRIERISRTMKGLPIVLSERKRWTLNFDDFSFHVKEDEL